Protein AF-A0A8T4UDP9-F1 (afdb_monomer_lite)

Sequence (76 aa):
MKKSENLLLYGLLFIVIIALIFSISTFFSKGYSQQDYNKFVSAEGENKCETPQGYTNEEWREHMSHHPDRYKECLT

Secondary structure (DSSP, 8-state):
--THHHHHHHHHHHHHHHHHHHHHHHHHHTT--HHHHHHHHHH--SSTTSPPTTS-HHHHHHHHHH-TTTSTTT--

Radius of gyration: 22.11 Å; chains: 1; bounding box: 41×22×61 Å

pLDDT: mean 85.43, std 10.5, range [56.09, 96.06]

Structure (mmCIF, N/CA/C/O backbone):
data_AF-A0A8T4UDP9-F1
#
_entry.id   AF-A0A8T4UDP9-F1
#
loop_
_atom_site.group_PDB
_atom_site.id
_atom_site.type_symbol
_atom_site.label_atom_id
_atom_site.label_alt_id
_atom_site.label_comp_id
_atom_site.label_asym_id
_atom_site.label_entity_id
_atom_site.label_seq_id
_atom_site.pdbx_PDB_ins_code
_atom_site.Cartn_x
_atom_site.Cartn_y
_atom_site.Cartn_z
_atom_site.occupancy
_atom_site.B_iso_or_equiv
_atom_site.auth_seq_id
_atom_site.auth_comp_id
_atom_site.auth_asym_id
_atom_site.auth_atom_id
_atom_site.pdbx_PDB_model_num
ATOM 1 N N . MET A 1 1 ? -24.989 -13.454 44.540 1.00 56.09 1 MET A N 1
ATOM 2 C CA . MET A 1 1 ? -24.567 -12.384 43.618 1.00 56.09 1 MET A CA 1
ATOM 3 C C . MET A 1 1 ? -25.799 -11.905 42.879 1.00 56.09 1 MET A C 1
ATOM 5 O O . MET A 1 1 ? -26.429 -12.673 42.158 1.00 56.09 1 MET A O 1
ATOM 9 N N . LYS A 1 2 ? -26.290 -10.732 43.264 1.00 68.19 2 LYS A N 1
ATOM 10 C CA . LYS A 1 2 ? -27.681 -10.300 43.081 1.00 68.19 2 LYS A CA 1
ATOM 11 C C . LYS A 1 2 ? -27.746 -9.381 41.864 1.00 68.19 2 LYS A C 1
ATOM 13 O O . LYS A 1 2 ? -27.355 -8.238 41.984 1.00 68.19 2 LYS A O 1
ATOM 18 N N . LYS A 1 3 ? -28.226 -9.891 40.722 1.00 67.50 3 LYS A N 1
ATOM 19 C CA . LYS A 1 3 ? -28.722 -9.228 39.483 1.00 67.50 3 LYS A CA 1
ATOM 20 C C . LYS A 1 3 ? -28.078 -7.901 39.008 1.00 67.50 3 LYS A C 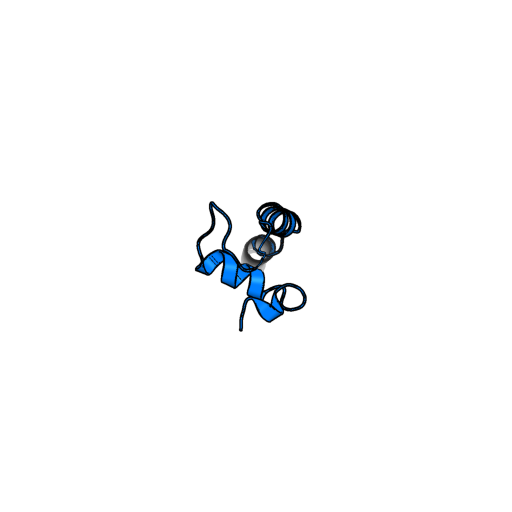1
ATOM 22 O O . LYS A 1 3 ? -27.687 -7.836 37.849 1.00 67.50 3 LYS A O 1
ATOM 27 N N . SER A 1 4 ? -27.974 -6.863 39.839 1.00 71.12 4 SER A N 1
ATOM 28 C CA . SER A 1 4 ? -27.297 -5.589 39.548 1.00 71.12 4 SER A CA 1
ATOM 29 C C . SER A 1 4 ? -25.787 -5.739 39.340 1.00 71.12 4 SER A C 1
ATOM 31 O O . SER A 1 4 ? -25.232 -5.086 38.464 1.00 71.12 4 SER A O 1
ATOM 33 N N . GLU A 1 5 ? -25.132 -6.639 40.077 1.00 72.31 5 GLU A N 1
ATOM 34 C CA . GLU A 1 5 ? -23.699 -6.943 39.910 1.00 72.31 5 GLU A CA 1
ATOM 35 C C . GLU A 1 5 ? -23.423 -7.557 38.529 1.00 72.31 5 GLU A C 1
ATOM 37 O O . GLU A 1 5 ? -22.494 -7.158 37.831 1.00 72.31 5 GLU A O 1
ATOM 42 N N . ASN A 1 6 ? -24.299 -8.464 38.088 1.00 78.38 6 ASN A N 1
ATOM 43 C CA . ASN A 1 6 ? -24.207 -9.088 36.770 1.00 78.38 6 ASN A CA 1
ATOM 44 C C . ASN A 1 6 ? -24.533 -8.085 3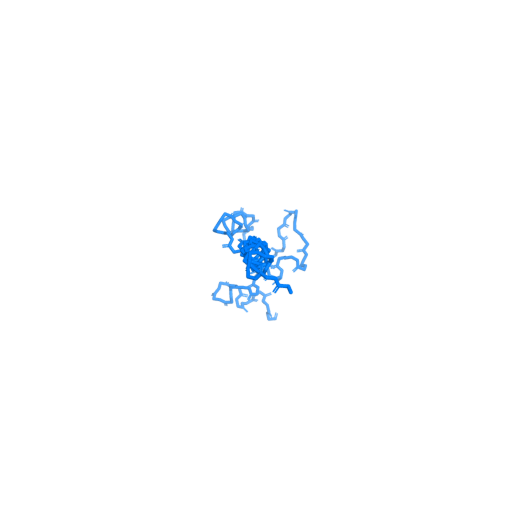5.654 1.00 78.38 6 ASN A C 1
ATOM 46 O O . ASN A 1 6 ? -23.918 -8.135 34.598 1.00 78.38 6 ASN A O 1
ATOM 50 N N . LEU A 1 7 ? -25.465 -7.152 35.883 1.00 85.44 7 LEU A N 1
ATOM 51 C CA . LEU A 1 7 ? -25.823 -6.122 34.904 1.00 85.44 7 LEU A CA 1
ATOM 52 C C . LEU A 1 7 ? -24.657 -5.158 34.636 1.00 85.44 7 LEU A C 1
ATOM 54 O O . LEU A 1 7 ? -24.384 -4.836 33.482 1.00 85.44 7 LEU A 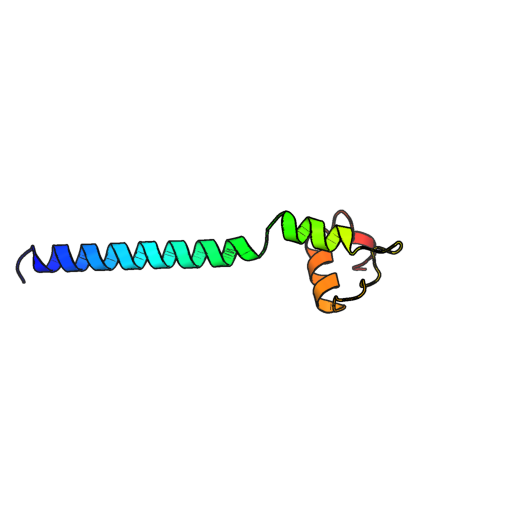O 1
ATOM 58 N N . LEU A 1 8 ? -23.939 -4.748 35.687 1.00 88.56 8 LEU A N 1
ATOM 59 C CA . LEU A 1 8 ? -22.717 -3.948 35.555 1.00 88.56 8 LEU A CA 1
ATOM 60 C C . LEU A 1 8 ? -21.609 -4.729 34.842 1.00 88.56 8 LEU A C 1
ATOM 62 O O . LEU A 1 8 ? -20.943 -4.182 33.965 1.00 88.56 8 LEU A O 1
ATOM 66 N N . LEU A 1 9 ? -21.452 -6.015 35.170 1.00 89.44 9 LEU A N 1
ATOM 67 C CA . LEU A 1 9 ? -20.457 -6.880 34.541 1.00 89.44 9 LEU A CA 1
ATOM 68 C C . LEU A 1 9 ? -20.732 -7.073 33.040 1.00 89.44 9 LEU A C 1
ATOM 70 O O . LEU A 1 9 ? -19.820 -6.938 32.230 1.00 89.44 9 LEU A O 1
ATOM 74 N N . TYR A 1 10 ? -21.988 -7.324 32.653 1.00 92.00 10 TYR A N 1
ATOM 75 C CA . TYR A 1 10 ? -22.386 -7.438 31.246 1.00 92.00 10 TYR A CA 1
ATOM 76 C C . TYR A 1 10 ? -22.276 -6.106 30.498 1.00 92.00 10 TYR A C 1
ATOM 78 O O . TYR A 1 10 ? -21.857 -6.099 29.343 1.00 92.00 10 TYR A O 1
ATOM 86 N N . GLY A 1 11 ? -22.592 -4.983 31.151 1.00 93.25 11 GLY A N 1
ATOM 87 C CA . GLY A 1 11 ? -22.391 -3.650 30.581 1.00 93.25 11 GLY A CA 1
ATOM 88 C C . GLY A 1 11 ? -20.916 -3.360 30.284 1.00 93.25 11 GLY A C 1
ATOM 89 O O . GLY A 1 11 ? -20.583 -2.917 29.187 1.00 93.25 11 GLY A O 1
ATOM 90 N N . LEU A 1 12 ? -20.020 -3.684 31.221 1.00 93.69 12 LEU A N 1
ATOM 91 C CA . LEU A 1 12 ? -18.571 -3.578 31.021 1.00 93.69 12 LEU A CA 1
ATOM 92 C C . LEU A 1 12 ? -18.076 -4.501 29.904 1.00 93.69 12 LEU A C 1
ATOM 94 O O . LEU A 1 12 ? -17.318 -4.065 29.039 1.00 93.69 12 LEU A O 1
ATOM 98 N N . LEU A 1 13 ? -18.537 -5.754 29.883 1.00 94.44 13 LEU A N 1
ATOM 99 C CA . LEU A 1 13 ? -18.159 -6.722 28.855 1.00 94.44 13 LEU A CA 1
ATOM 100 C C . LEU A 1 13 ? -18.578 -6.252 27.453 1.00 94.44 13 LEU A C 1
ATOM 102 O O . LEU A 1 13 ? -17.813 -6.375 26.500 1.00 94.44 13 LEU A O 1
ATOM 106 N N . PHE A 1 14 ? -19.764 -5.653 27.331 1.00 95.25 14 PHE A N 1
ATOM 107 C CA . PHE A 1 14 ? -20.267 -5.103 26.074 1.00 95.25 14 PHE A CA 1
ATOM 108 C C . PHE A 1 14 ? -19.416 -3.930 25.564 1.00 95.25 14 PHE A C 1
ATOM 110 O O . PHE A 1 14 ? -19.071 -3.892 24.383 1.00 95.25 14 PHE A O 1
ATOM 117 N N . ILE A 1 15 ? -19.009 -3.013 26.449 1.00 95.94 15 ILE A N 1
ATOM 118 C CA . ILE A 1 15 ? -18.113 -1.899 26.095 1.00 95.94 15 ILE A CA 1
ATOM 119 C C . ILE A 1 15 ? -16.761 -2.425 25.594 1.00 95.94 15 ILE A C 1
ATOM 121 O O . ILE A 1 15 ? -16.253 -1.946 24.580 1.00 95.94 15 ILE A O 1
ATOM 125 N N . VAL A 1 16 ? -16.198 -3.439 26.260 1.00 96.06 16 VAL A N 1
ATOM 126 C CA . VAL A 1 16 ? -14.934 -4.071 25.845 1.00 96.06 16 VAL A CA 1
ATOM 127 C C . VAL A 1 16 ? -15.059 -4.709 24.459 1.00 96.06 16 VAL A C 1
ATOM 129 O O . VAL A 1 16 ? -14.167 -4.545 23.628 1.00 96.06 16 VAL A O 1
ATOM 132 N N . ILE A 1 17 ? -16.176 -5.384 24.175 1.00 96.06 17 ILE A N 1
ATOM 133 C CA . ILE A 1 17 ? -16.439 -5.983 22.859 1.00 96.06 17 ILE A CA 1
ATOM 134 C C . ILE A 1 17 ? -16.533 -4.905 21.772 1.00 96.06 17 ILE A C 1
ATOM 136 O O . ILE A 1 17 ? -15.911 -5.052 20.722 1.00 96.06 17 ILE A O 1
ATOM 140 N N . ILE A 1 18 ? -17.249 -3.802 22.018 1.00 95.81 18 ILE A N 1
ATOM 141 C CA . ILE A 1 18 ? -17.326 -2.685 21.062 1.00 95.81 18 ILE A CA 1
ATOM 142 C C . ILE A 1 18 ? -15.939 -2.093 20.800 1.00 95.81 18 ILE A C 1
ATOM 144 O O . ILE A 1 18 ? -15.578 -1.872 19.644 1.00 95.81 18 ILE A O 1
ATOM 148 N N . ALA A 1 19 ? -15.143 -1.874 21.849 1.00 94.06 19 ALA A N 1
ATOM 149 C CA . ALA A 1 19 ? -13.789 -1.348 21.711 1.00 94.06 19 ALA A CA 1
ATOM 150 C C . ALA A 1 19 ? -12.887 -2.286 20.888 1.00 94.06 19 ALA A C 1
ATOM 152 O O . ALA A 1 19 ? -12.120 -1.821 20.041 1.00 94.06 19 ALA A O 1
ATOM 153 N N . LEU A 1 20 ? -13.010 -3.602 21.082 1.00 93.06 20 LEU A N 1
ATOM 154 C CA . LEU A 1 20 ? -12.308 -4.614 20.288 1.00 93.06 20 LEU A CA 1
ATOM 155 C C . LEU A 1 20 ? -12.716 -4.575 18.813 1.00 93.06 20 LEU A C 1
ATOM 157 O O . LEU A 1 20 ? -11.846 -4.505 17.947 1.00 93.06 20 LEU A O 1
ATOM 161 N N . ILE A 1 21 ? -14.019 -4.560 18.519 1.00 91.88 21 ILE A N 1
ATOM 162 C CA . ILE A 1 21 ? -14.535 -4.486 17.143 1.00 91.88 21 ILE A CA 1
ATOM 163 C C . ILE A 1 21 ? -14.035 -3.212 16.452 1.00 91.88 21 ILE A C 1
ATOM 165 O O . ILE A 1 21 ? -13.548 -3.266 15.322 1.00 91.88 21 ILE A O 1
ATOM 169 N N . PHE A 1 22 ? -14.092 -2.072 17.144 1.00 88.94 22 PHE A N 1
ATOM 170 C CA . PHE A 1 22 ? -13.616 -0.799 16.609 1.00 88.94 22 PHE A CA 1
ATOM 171 C C . PHE A 1 22 ? -12.106 -0.831 16.319 1.00 88.94 22 PHE A C 1
ATOM 173 O O . PHE A 1 22 ? -11.665 -0.454 15.230 1.00 88.94 22 PHE A O 1
ATOM 180 N N . SER A 1 23 ? -11.309 -1.366 17.244 1.00 84.88 23 SER A N 1
ATOM 181 C CA . SER A 1 23 ? -9.854 -1.497 17.082 1.00 84.88 23 SER A CA 1
ATOM 182 C C . SER A 1 23 ? -9.490 -2.382 15.884 1.00 84.88 23 SER A C 1
ATOM 184 O O . SER A 1 23 ? -8.629 -2.030 15.083 1.00 84.88 23 SER A O 1
ATOM 186 N N . ILE A 1 24 ? -10.204 -3.494 15.704 1.00 84.38 24 ILE A N 1
ATOM 187 C CA . ILE A 1 24 ? -10.025 -4.395 14.562 1.00 84.38 24 ILE A CA 1
ATOM 188 C C . ILE A 1 24 ? -10.396 -3.689 13.250 1.00 84.38 24 ILE A C 1
ATOM 190 O O . ILE A 1 24 ? -9.630 -3.724 12.288 1.00 84.38 24 ILE A O 1
ATOM 194 N N . SER A 1 25 ? -11.533 -2.990 13.211 1.00 77.94 25 SER A N 1
ATOM 195 C CA . SER A 1 25 ? -11.990 -2.294 12.001 1.00 77.94 25 SER A CA 1
ATOM 196 C C . SER A 1 25 ? -11.013 -1.206 11.536 1.00 77.94 25 SER A C 1
ATOM 198 O O . SER A 1 25 ? -10.734 -1.092 10.341 1.00 77.94 25 SER A O 1
ATOM 200 N N . THR A 1 26 ? -10.427 -0.451 12.470 1.00 73.75 26 THR A N 1
ATOM 201 C CA . THR A 1 26 ? -9.443 0.596 12.154 1.00 73.75 26 THR A CA 1
ATOM 202 C C . THR A 1 26 ? -8.116 0.015 11.677 1.00 73.75 26 THR A C 1
ATOM 204 O O . THR A 1 26 ? -7.493 0.591 10.789 1.00 73.75 26 THR A O 1
ATOM 207 N N . PHE A 1 27 ? -7.704 -1.142 12.200 1.00 70.31 27 PHE A N 1
ATOM 208 C CA . PHE A 1 27 ? -6.520 -1.852 11.723 1.00 70.31 27 PHE A CA 1
ATOM 209 C C . PHE A 1 27 ? -6.700 -2.356 10.283 1.00 70.31 27 PHE A C 1
ATOM 211 O O . PHE A 1 27 ? -5.850 -2.098 9.435 1.00 70.31 27 PHE A O 1
ATOM 218 N N . PHE A 1 28 ? -7.840 -2.981 9.971 1.00 67.62 28 PHE A N 1
ATOM 219 C CA . PHE A 1 28 ? -8.130 -3.462 8.613 1.00 67.62 28 PHE A CA 1
ATOM 220 C C . PHE A 1 28 ? -8.367 -2.334 7.599 1.00 67.62 28 PHE A C 1
ATOM 222 O O . PHE A 1 28 ? -8.057 -2.493 6.421 1.00 67.62 28 PHE A O 1
ATOM 229 N N . SER A 1 29 ? -8.855 -1.174 8.042 1.00 64.19 29 SER A N 1
ATOM 230 C CA . SER A 1 29 ? -9.090 -0.027 7.153 1.00 64.19 29 SER A CA 1
ATOM 231 C C . SER A 1 29 ? -7.803 0.673 6.700 1.00 64.19 29 SER A C 1
ATOM 233 O O . SER A 1 29 ? -7.828 1.400 5.711 1.00 64.19 29 SER A O 1
ATOM 235 N N . LYS A 1 30 ? -6.668 0.464 7.385 1.00 59.94 30 LYS A N 1
ATOM 236 C CA . LYS A 1 30 ? -5.392 1.108 7.028 1.00 59.94 30 LYS A CA 1
ATOM 237 C C . LYS A 1 30 ? -4.716 0.536 5.778 1.00 59.94 30 LYS A C 1
ATOM 239 O O . LYS A 1 30 ? -3.846 1.203 5.241 1.00 59.94 30 LYS A O 1
ATOM 244 N N . GLY A 1 31 ? -5.085 -0.662 5.323 1.00 57.47 31 GLY A N 1
ATOM 245 C CA . GLY A 1 31 ? -4.436 -1.308 4.172 1.00 57.47 31 GLY A CA 1
ATOM 246 C C . GLY A 1 31 ? -5.026 -0.958 2.802 1.00 57.47 31 GLY A C 1
ATOM 247 O O . GLY A 1 31 ? -4.407 -1.252 1.789 1.00 57.47 31 GLY A O 1
ATOM 248 N N . TYR A 1 32 ? -6.215 -0.348 2.751 1.00 60.06 32 TYR A N 1
ATOM 249 C CA . TYR A 1 32 ? -7.005 -0.217 1.517 1.00 60.06 32 TYR A CA 1
ATOM 250 C C . TYR A 1 32 ? -7.555 1.196 1.318 1.00 60.06 32 TYR A C 1
ATOM 252 O O . TYR A 1 32 ? -8.712 1.377 0.931 1.00 60.06 32 TYR A O 1
ATOM 260 N N . SER A 1 33 ? -6.767 2.226 1.623 1.00 69.50 33 SER A N 1
ATOM 261 C CA . SER A 1 33 ? -7.215 3.583 1.330 1.00 69.50 33 SER A CA 1
ATOM 262 C C . SER A 1 33 ? -6.982 3.904 -0.153 1.00 69.50 33 SER A C 1
ATOM 264 O O . SER A 1 33 ? -5.908 3.671 -0.706 1.00 69.50 33 SER A O 1
ATOM 266 N N . GLN A 1 34 ? -7.986 4.490 -0.814 1.00 73.19 34 GLN A N 1
ATOM 267 C CA . GLN A 1 34 ? -7.846 5.023 -2.178 1.00 73.19 34 GLN A CA 1
ATOM 268 C C . GLN A 1 34 ? -6.693 6.040 -2.276 1.00 73.19 34 GLN A C 1
ATOM 270 O O . GLN A 1 34 ? -6.091 6.222 -3.333 1.00 73.19 34 GLN A O 1
ATOM 275 N N . GLN A 1 35 ? -6.386 6.709 -1.163 1.00 75.62 35 GLN A N 1
ATOM 276 C CA . GLN A 1 35 ? -5.287 7.657 -1.058 1.00 75.62 35 GLN A CA 1
ATOM 277 C C . GLN A 1 35 ? -3.925 6.969 -1.208 1.00 75.62 35 GLN A C 1
ATOM 279 O O . GLN A 1 35 ? -3.069 7.498 -1.917 1.00 75.62 35 GLN A O 1
ATOM 284 N N . ASP A 1 36 ? -3.741 5.791 -0.609 1.00 75.75 36 ASP A N 1
ATOM 285 C CA . ASP A 1 36 ? -2.513 5.010 -0.761 1.00 75.75 36 ASP A CA 1
ATOM 286 C C . ASP A 1 36 ? -2.368 4.518 -2.200 1.00 75.75 36 ASP A C 1
ATOM 288 O O . ASP A 1 36 ? -1.321 4.731 -2.804 1.00 75.75 36 ASP A O 1
ATOM 292 N N . TYR A 1 37 ? -3.441 3.996 -2.805 1.00 78.56 37 TYR A N 1
ATOM 293 C CA . TYR A 1 37 ? -3.429 3.620 -4.224 1.00 78.56 37 TYR A CA 1
ATOM 294 C C . TYR A 1 37 ? -2.990 4.784 -5.122 1.00 78.56 37 TYR A C 1
ATOM 296 O O . TYR A 1 37 ? -2.072 4.643 -5.928 1.00 78.56 37 TYR A O 1
ATOM 304 N N . ASN A 1 38 ? -3.596 5.962 -4.950 1.00 83.50 38 ASN A N 1
ATOM 305 C CA . ASN A 1 38 ? -3.247 7.142 -5.739 1.00 83.50 38 ASN A CA 1
ATOM 306 C C . ASN A 1 38 ? -1.784 7.555 -5.530 1.00 83.50 38 ASN A C 1
ATOM 308 O O . ASN A 1 38 ? -1.131 7.969 -6.485 1.00 83.50 38 ASN A O 1
ATOM 312 N N . LYS A 1 39 ? -1.256 7.415 -4.307 1.00 83.25 39 LYS A N 1
ATOM 313 C CA . LYS A 1 39 ? 0.153 7.678 -4.001 1.00 83.25 39 LYS A CA 1
ATOM 314 C C . LYS A 1 39 ? 1.073 6.713 -4.756 1.00 83.25 39 LYS A C 1
ATOM 316 O O . LYS A 1 39 ? 1.991 7.183 -5.423 1.00 83.25 39 LYS A O 1
ATOM 321 N N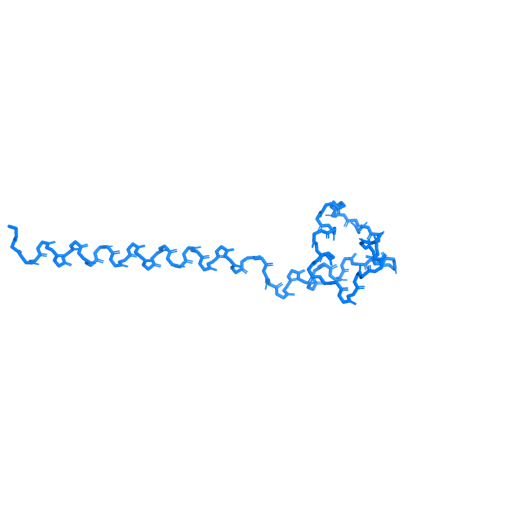 . PHE A 1 40 ? 0.808 5.406 -4.708 1.00 83.69 40 PHE A N 1
ATOM 322 C CA . PHE A 1 40 ? 1.598 4.404 -5.435 1.00 83.69 40 PHE A CA 1
ATOM 323 C C . PHE A 1 40 ? 1.538 4.623 -6.953 1.00 83.69 40 PHE A C 1
ATOM 325 O O . PHE A 1 40 ? 2.574 4.636 -7.607 1.00 83.69 40 PHE A O 1
ATOM 332 N N . VAL A 1 41 ? 0.355 4.900 -7.513 1.00 84.75 41 VAL A N 1
ATOM 333 C CA . VAL A 1 41 ? 0.212 5.208 -8.947 1.00 84.75 41 VAL A CA 1
ATOM 334 C C . VAL A 1 41 ? 0.926 6.505 -9.329 1.00 84.75 41 VAL A C 1
ATOM 336 O O . VAL A 1 41 ? 1.505 6.579 -10.405 1.00 84.75 41 VAL A O 1
ATOM 339 N N . SER A 1 42 ? 0.920 7.522 -8.463 1.00 87.88 42 SER A N 1
ATOM 340 C CA . SER A 1 42 ? 1.634 8.781 -8.723 1.00 87.88 42 SER A CA 1
ATOM 341 C C . SER A 1 42 ? 3.156 8.657 -8.643 1.00 87.88 42 SER A C 1
ATOM 343 O O . SER A 1 42 ? 3.857 9.487 -9.214 1.00 87.88 42 SER A O 1
ATOM 345 N N . ALA A 1 43 ? 3.661 7.648 -7.930 1.00 88.12 43 ALA A N 1
ATOM 346 C CA . ALA A 1 43 ? 5.086 7.352 -7.846 1.00 88.12 43 ALA A CA 1
ATOM 347 C C . ALA A 1 43 ? 5.582 6.521 -9.039 1.00 88.12 43 ALA A C 1
ATOM 349 O O . ALA A 1 43 ? 6.788 6.429 -9.243 1.00 88.12 43 ALA A O 1
ATOM 350 N N . GLU A 1 44 ? 4.676 5.920 -9.813 1.00 90.31 44 GLU A N 1
ATOM 351 C CA . GLU A 1 44 ? 5.011 5.088 -10.966 1.00 90.31 44 GLU A CA 1
ATOM 352 C C . GLU A 1 44 ? 5.774 5.898 -12.028 1.00 90.31 44 GLU A C 1
ATOM 354 O O . GLU A 1 44 ? 5.324 6.958 -12.469 1.00 90.31 44 GLU A O 1
ATOM 359 N N . GLY A 1 45 ? 6.945 5.395 -12.427 1.00 87.25 45 GLY A N 1
ATOM 360 C CA . GLY A 1 45 ? 7.743 5.970 -13.508 1.00 87.25 45 GLY A CA 1
ATOM 361 C C . GLY A 1 45 ? 7.256 5.540 -14.894 1.00 87.25 45 GLY A C 1
ATOM 362 O O . GLY A 1 45 ? 6.231 4.881 -15.045 1.00 87.25 45 GLY A O 1
ATOM 363 N N . GLU A 1 46 ? 8.030 5.867 -15.930 1.00 89.56 46 GLU A N 1
ATOM 364 C CA . GLU A 1 46 ? 7.720 5.448 -17.308 1.00 89.56 46 GLU A CA 1
ATOM 365 C C . GLU A 1 46 ? 7.683 3.919 -17.457 1.00 89.56 46 GLU A C 1
ATOM 367 O O . GLU A 1 46 ? 6.854 3.375 -18.189 1.00 89.56 46 GLU A O 1
ATOM 372 N N . ASN A 1 47 ? 8.557 3.218 -16.728 1.00 93.06 47 ASN A N 1
ATOM 373 C CA . ASN A 1 47 ? 8.536 1.769 -16.612 1.00 93.06 47 ASN A CA 1
ATOM 374 C C . ASN A 1 47 ? 7.833 1.348 -15.316 1.00 93.06 47 ASN A C 1
ATOM 376 O O . ASN A 1 47 ? 8.436 1.319 -14.247 1.00 93.06 47 ASN A O 1
ATOM 380 N N . LYS A 1 48 ? 6.565 0.951 -15.426 1.00 91.81 48 LYS A N 1
ATOM 381 C CA . LYS A 1 48 ? 5.736 0.519 -14.290 1.00 91.81 48 LYS A CA 1
ATOM 382 C C . LYS A 1 48 ? 6.254 -0.713 -13.532 1.00 91.81 48 LYS A C 1
ATOM 384 O O . LYS A 1 48 ? 5.830 -0.957 -12.405 1.00 91.81 48 LYS A O 1
ATOM 389 N N . CYS A 1 49 ? 7.136 -1.500 -14.151 1.00 94.12 49 CYS A N 1
ATOM 390 C CA . CYS A 1 49 ? 7.741 -2.672 -13.523 1.00 94.12 49 CYS A CA 1
ATOM 391 C C . CYS A 1 49 ? 9.002 -2.327 -12.719 1.00 94.12 49 CYS A C 1
ATOM 393 O O . CYS A 1 49 ? 9.499 -3.165 -11.971 1.00 94.12 49 CYS A O 1
ATOM 395 N N . GLU A 1 50 ? 9.532 -1.113 -12.877 1.00 95.44 50 GLU A N 1
ATOM 396 C CA . GLU A 1 50 ? 10.683 -0.636 -12.124 1.00 95.44 50 GLU A CA 1
ATOM 397 C C . GLU A 1 50 ? 10.230 -0.030 -10.798 1.00 95.44 50 GLU A C 1
ATOM 399 O O . GLU A 1 50 ? 9.249 0.714 -10.730 1.00 95.44 50 GLU A O 1
ATOM 404 N N . THR A 1 51 ? 10.945 -0.360 -9.727 1.00 95.12 51 THR A N 1
ATOM 405 C CA . THR A 1 51 ? 10.652 0.178 -8.402 1.00 95.12 51 THR A CA 1
ATOM 406 C C . THR A 1 51 ? 10.961 1.675 -8.361 1.00 95.12 51 THR A C 1
ATOM 408 O O . THR A 1 51 ? 12.102 2.072 -8.609 1.00 95.12 51 THR A O 1
ATOM 411 N N . PRO A 1 52 ? 9.975 2.524 -8.024 1.00 94.00 52 PRO A N 1
ATOM 412 C CA . PRO A 1 52 ? 10.178 3.960 -7.998 1.00 94.00 52 PRO A CA 1
ATOM 413 C C . PRO A 1 52 ? 11.012 4.405 -6.795 1.00 94.00 52 PRO A C 1
ATOM 415 O O . PRO A 1 52 ? 11.075 3.746 -5.754 1.00 94.00 52 PRO A O 1
ATOM 418 N N . GLN A 1 53 ? 11.635 5.579 -6.920 1.00 91.12 53 GLN A N 1
ATOM 419 C CA . GLN A 1 53 ? 12.437 6.159 -5.846 1.00 91.12 53 GLN A CA 1
ATOM 420 C C . GLN A 1 53 ? 11.596 6.346 -4.572 1.00 91.12 53 GLN A C 1
ATOM 422 O O . GLN A 1 53 ? 10.507 6.915 -4.602 1.00 91.12 53 GLN A O 1
ATOM 427 N N . GLY A 1 54 ? 12.138 5.908 -3.432 1.00 89.56 54 GLY A N 1
ATOM 428 C CA . GLY A 1 54 ? 11.465 5.998 -2.132 1.00 89.56 54 GLY A CA 1
ATOM 429 C C . GLY A 1 54 ? 10.655 4.759 -1.743 1.00 89.56 54 GLY A C 1
ATOM 430 O O . GLY A 1 54 ? 10.077 4.759 -0.660 1.00 89.56 54 GLY A O 1
ATOM 431 N N . TYR A 1 55 ? 10.656 3.720 -2.581 1.00 91.38 55 TYR A N 1
ATOM 432 C CA . TYR A 1 55 ? 10.088 2.407 -2.287 1.00 91.38 55 TYR A CA 1
ATOM 433 C C . TYR A 1 55 ? 11.168 1.329 -2.352 1.00 91.38 55 TYR A C 1
ATOM 435 O O . TYR A 1 55 ? 12.136 1.435 -3.107 1.00 91.38 55 TYR A O 1
ATOM 443 N N . THR A 1 56 ? 11.003 0.281 -1.555 1.00 94.62 56 THR A N 1
ATOM 444 C CA . THR A 1 56 ? 11.776 -0.956 -1.698 1.00 94.62 56 THR A CA 1
ATOM 445 C C . THR A 1 56 ? 11.180 -1.840 -2.792 1.00 94.62 56 THR A C 1
ATOM 447 O O . THR A 1 56 ? 10.001 -1.729 -3.144 1.00 94.62 56 THR A O 1
ATOM 450 N N . ASN A 1 57 ? 11.994 -2.753 -3.326 1.00 94.56 57 ASN A N 1
ATOM 451 C CA . ASN A 1 57 ? 11.530 -3.730 -4.310 1.00 94.56 57 ASN A CA 1
ATOM 452 C C . ASN A 1 57 ? 10.413 -4.607 -3.730 1.00 94.56 57 ASN A C 1
ATOM 454 O O . ASN A 1 57 ? 9.460 -4.942 -4.430 1.00 94.56 57 ASN A O 1
ATOM 458 N N . GLU A 1 58 ? 10.507 -4.958 -2.447 1.00 93.94 58 GLU A N 1
ATOM 459 C CA . GLU A 1 58 ? 9.504 -5.736 -1.730 1.00 93.94 58 GLU A CA 1
ATOM 460 C C . GLU A 1 58 ? 8.165 -4.998 -1.635 1.00 93.94 58 GLU A C 1
ATOM 462 O O . GLU A 1 58 ? 7.146 -5.578 -2.005 1.00 93.94 58 GLU A O 1
ATOM 467 N N . GLU A 1 59 ? 8.167 -3.730 -1.212 1.00 90.88 59 GLU A N 1
ATOM 468 C C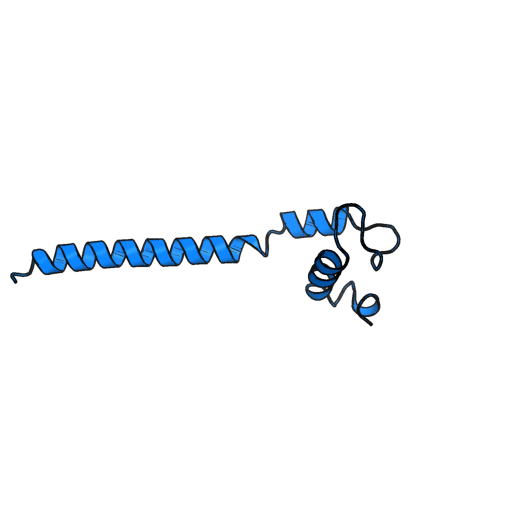A . GLU A 1 59 ? 6.952 -2.906 -1.119 1.00 90.88 59 GLU A CA 1
ATOM 469 C C . GLU A 1 59 ? 6.299 -2.704 -2.491 1.00 90.88 59 GLU A C 1
ATOM 471 O O . GLU A 1 59 ? 5.078 -2.795 -2.624 1.00 90.88 59 GLU A O 1
ATOM 476 N N . TRP A 1 60 ? 7.102 -2.461 -3.532 1.00 93.25 60 TRP A N 1
ATOM 477 C CA . TRP A 1 60 ? 6.577 -2.285 -4.885 1.00 93.25 60 TRP A CA 1
ATOM 478 C C . TRP A 1 60 ? 6.013 -3.591 -5.450 1.00 93.25 60 TRP A C 1
ATOM 480 O O . TRP A 1 60 ? 4.937 -3.599 -6.044 1.00 93.25 60 TRP A O 1
ATOM 490 N N . ARG A 1 61 ? 6.684 -4.724 -5.208 1.00 93.12 61 ARG A N 1
ATOM 491 C CA . ARG A 1 61 ? 6.193 -6.052 -5.597 1.00 93.12 61 ARG A CA 1
ATOM 492 C C . ARG A 1 61 ? 4.894 -6.412 -4.876 1.00 93.12 61 ARG A C 1
ATOM 494 O O . ARG A 1 61 ? 4.008 -6.995 -5.498 1.00 93.12 61 ARG A O 1
ATOM 501 N N . GLU A 1 62 ? 4.765 -6.067 -3.597 1.00 90.94 62 GLU A N 1
ATOM 502 C CA . GLU A 1 62 ? 3.525 -6.245 -2.835 1.00 90.94 62 GLU A CA 1
ATOM 503 C C . GLU A 1 62 ? 2.388 -5.397 -3.424 1.00 90.94 62 GLU A C 1
ATOM 505 O O . GLU A 1 62 ? 1.336 -5.948 -3.751 1.00 90.94 62 GLU A O 1
ATOM 510 N N . HIS A 1 63 ? 2.621 -4.105 -3.683 1.00 90.44 63 HIS A N 1
ATOM 511 C CA . HIS A 1 63 ? 1.655 -3.230 -4.366 1.00 90.44 63 HIS A CA 1
ATOM 512 C C . HIS A 1 63 ? 1.210 -3.796 -5.720 1.00 90.44 63 HIS A C 1
ATOM 514 O O . HIS A 1 63 ? 0.014 -3.945 -5.975 1.00 90.44 63 HIS A O 1
ATOM 520 N N . MET A 1 64 ? 2.162 -4.183 -6.574 1.00 91.88 64 MET A N 1
ATOM 521 C CA . MET A 1 64 ? 1.858 -4.764 -7.882 1.00 91.88 64 MET A CA 1
ATOM 522 C C . MET A 1 64 ? 1.032 -6.053 -7.764 1.00 91.88 64 MET A C 1
ATOM 524 O O . MET A 1 64 ? 0.145 -6.290 -8.585 1.00 91.8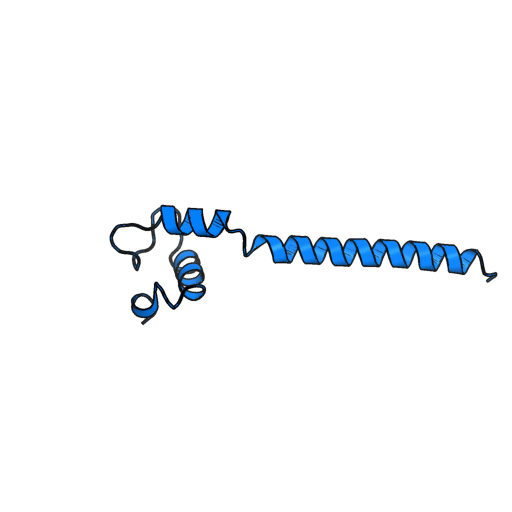8 64 MET A O 1
ATOM 528 N N . SER A 1 65 ? 1.275 -6.869 -6.731 1.00 90.75 65 SER A N 1
ATOM 529 C CA . SER A 1 65 ? 0.553 -8.131 -6.514 1.00 90.75 65 SER A CA 1
ATOM 530 C C . SER A 1 65 ? -0.935 -7.947 -6.193 1.00 90.75 65 SER A C 1
ATOM 532 O O . SER A 1 65 ? -1.732 -8.845 -6.464 1.00 90.75 65 SER A O 1
ATOM 534 N N . HIS A 1 66 ? -1.331 -6.774 -5.687 1.00 89.06 66 HIS A N 1
ATOM 535 C CA . HIS A 1 66 ? -2.734 -6.419 -5.465 1.00 89.06 66 HIS A CA 1
ATOM 536 C C . HIS A 1 66 ? -3.464 -6.000 -6.754 1.00 89.06 66 HIS A C 1
ATOM 538 O O . HIS A 1 66 ? -4.695 -5.990 -6.781 1.00 89.06 66 HIS A O 1
ATOM 544 N N . HIS A 1 67 ? -2.727 -5.697 -7.831 1.00 88.19 67 HIS A N 1
ATOM 545 C CA . HIS A 1 67 ? -3.260 -5.197 -9.105 1.00 88.19 67 HIS A CA 1
ATOM 546 C C . HIS A 1 67 ? -2.743 -6.009 -10.315 1.00 88.19 67 HIS A C 1
ATOM 548 O O . HIS A 1 67 ? -2.085 -5.469 -11.216 1.00 88.19 67 HIS A O 1
ATOM 554 N N . PRO A 1 68 ? -3.025 -7.327 -10.366 1.00 89.56 68 PRO A N 1
ATOM 555 C CA . PRO A 1 68 ? -2.522 -8.220 -11.412 1.00 89.56 68 PRO A CA 1
ATOM 556 C C . PRO A 1 68 ? -3.098 -7.925 -12.804 1.00 89.56 68 PRO A C 1
ATOM 558 O O . PRO A 1 68 ? -2.572 -8.412 -13.797 1.00 89.56 68 PRO A O 1
ATOM 561 N N . ASP A 1 69 ? -4.169 -7.142 -12.901 1.00 91.56 69 ASP A N 1
ATOM 562 C CA . ASP A 1 69 ? -4.719 -6.624 -14.153 1.00 91.56 69 ASP A CA 1
ATOM 563 C C . ASP A 1 69 ? -3.792 -5.596 -14.820 1.00 91.56 69 ASP A C 1
ATOM 565 O O . ASP A 1 69 ? -3.726 -5.539 -16.049 1.00 91.56 69 ASP A O 1
ATOM 569 N N . ARG A 1 70 ? -3.044 -4.820 -14.024 1.00 89.25 70 ARG A N 1
ATOM 570 C CA . ARG A 1 70 ? -2.126 -3.781 -14.510 1.00 89.25 70 ARG A CA 1
ATOM 571 C C . ARG A 1 70 ? -0.677 -4.245 -14.588 1.00 89.25 70 ARG A C 1
ATOM 573 O O . ARG A 1 70 ? 0.033 -3.784 -15.477 1.00 89.25 70 ARG A O 1
ATOM 580 N N . TYR A 1 71 ? -0.236 -5.103 -13.672 1.00 93.75 71 TYR A N 1
ATOM 581 C CA . TYR A 1 71 ? 1.182 -5.461 -13.509 1.00 93.75 71 TYR A CA 1
ATOM 582 C C . TYR A 1 71 ? 1.483 -6.927 -13.839 1.00 93.75 71 TYR A C 1
ATOM 584 O O . TYR A 1 71 ? 2.478 -7.479 -13.369 1.00 93.75 71 TYR A O 1
ATOM 592 N N . LYS A 1 72 ? 0.629 -7.579 -14.636 1.00 93.19 72 LYS A N 1
ATOM 593 C CA . LYS A 1 72 ? 0.754 -9.004 -14.977 1.00 93.19 72 LYS A CA 1
ATOM 594 C C . LYS A 1 72 ? 2.134 -9.362 -15.528 1.00 93.19 72 LYS A C 1
ATOM 596 O O . LYS A 1 72 ? 2.662 -10.419 -15.214 1.00 93.19 72 LYS A O 1
ATOM 601 N N . GLU A 1 73 ? 2.687 -8.481 -16.351 1.00 93.56 73 GLU A N 1
ATOM 602 C CA . GLU A 1 73 ? 3.990 -8.619 -16.996 1.00 93.56 73 GLU A CA 1
ATOM 603 C C . GLU A 1 73 ? 5.176 -8.246 -16.095 1.00 93.56 73 GLU A C 1
ATOM 605 O O . GLU A 1 73 ? 6.314 -8.559 -16.428 1.00 93.56 73 GLU A O 1
ATOM 610 N N . CYS A 1 74 ? 4.929 -7.580 -14.965 1.00 93.25 74 CYS A N 1
ATOM 611 C CA . CYS A 1 74 ? 5.975 -7.149 -14.035 1.00 93.25 74 CYS A CA 1
ATOM 612 C C . CYS A 1 74 ? 6.297 -8.206 -12.970 1.00 93.25 74 CYS A C 1
ATOM 614 O O . CYS A 1 74 ? 7.309 -8.102 -12.283 1.00 93.25 74 CYS A O 1
ATOM 616 N N . LEU A 1 75 ? 5.413 -9.192 -12.798 1.00 87.06 75 LEU A N 1
ATOM 617 C CA . LEU A 1 75 ? 5.497 -10.234 -11.769 1.00 87.06 75 LEU A CA 1
ATOM 618 C C . LEU A 1 75 ? 5.821 -11.623 -12.348 1.00 87.06 75 LEU A C 1
ATOM 620 O O . LEU A 1 75 ? 5.681 -12.626 -11.644 1.00 87.06 75 LEU A O 1
ATOM 624 N N . THR A 1 76 ? 6.210 -11.673 -13.623 1.00 75.44 76 THR A N 1
ATOM 625 C CA . THR A 1 76 ? 6.632 -12.880 -14.353 1.00 75.44 76 THR A CA 1
ATOM 626 C C . THR A 1 76 ? 8.137 -13.065 -14.381 1.00 75.44 76 THR A C 1
ATOM 628 O O . THR A 1 76 ? 8.850 -12.045 -14.488 1.00 75.44 76 THR A O 1
#

Foldseek 3Di:
DDPVVVVVVVVVVVVVVVVVVVVVVVVVVVPDDPVVVVVLVVQQDPDNLDDGPPDDNVRSLVSCVVPCVPCVVSND